Protein AF-A0A087SQM8-F1 (afdb_monomer_lite)

Foldseek 3Di:
DDPPVQAKDKDWDDDPPDIDIDIDGPDDVSRVVVVVVVVVVVVVVVVCCVVDPPPPD

pLDDT: mean 89.86, std 11.49, range [47.97, 97.62]

Structure (mmCIF, N/CA/C/O backbone):
data_AF-A0A087SQM8-F1
#
_entry.id   AF-A0A087SQM8-F1
#
loop_
_atom_site.group_PDB
_atom_site.id
_atom_site.type_symbol
_atom_site.label_atom_id
_atom_site.label_alt_id
_atom_site.label_comp_id
_atom_site.label_asym_id
_atom_site.label_entity_id
_atom_site.label_seq_id
_atom_site.pdbx_PDB_ins_code
_atom_site.Cartn_x
_atom_site.Cartn_y
_atom_site.Cartn_z
_atom_site.occupancy
_atom_site.B_iso_or_equiv
_atom_site.auth_seq_id
_atom_site.auth_comp_id
_atom_site.auth_asym_id
_atom_site.auth_atom_id
_atom_site.pdbx_PDB_model_num
ATOM 1 N N . VAL A 1 1 ? 10.983 3.607 4.265 1.00 47.97 1 VAL A N 1
ATOM 2 C CA . VAL A 1 1 ? 11.340 3.213 2.882 1.00 47.97 1 VAL A CA 1
ATOM 3 C C . VAL A 1 1 ? 10.760 4.255 1.941 1.00 47.97 1 VAL A C 1
ATOM 5 O O . VAL A 1 1 ? 9.546 4.308 1.802 1.00 47.97 1 VAL A O 1
ATOM 8 N N . GLN A 1 2 ? 11.583 5.150 1.393 1.00 51.38 2 GLN A N 1
ATOM 9 C CA . GLN A 1 2 ? 11.141 6.074 0.343 1.00 51.38 2 GLN A CA 1
ATOM 10 C C . GLN A 1 2 ? 11.280 5.363 -1.002 1.00 51.38 2 GLN A C 1
ATOM 12 O O . GLN A 1 2 ? 12.327 4.778 -1.283 1.00 51.38 2 GLN A O 1
ATOM 17 N N . LEU A 1 3 ? 10.208 5.364 -1.797 1.00 61.91 3 LEU A N 1
ATOM 18 C CA . LEU A 1 3 ? 10.277 4.904 -3.179 1.00 61.91 3 LEU A CA 1
ATOM 19 C C . LEU A 1 3 ? 11.236 5.833 -3.919 1.00 61.91 3 LEU A C 1
ATOM 21 O O . LEU A 1 3 ? 11.112 7.053 -3.832 1.00 61.91 3 LEU A O 1
ATOM 25 N N . ARG A 1 4 ? 12.210 5.247 -4.612 1.00 73.88 4 ARG A N 1
ATOM 26 C CA . ARG A 1 4 ? 13.019 5.981 -5.576 1.00 73.88 4 ARG A CA 1
ATOM 27 C C . ARG A 1 4 ? 12.094 6.359 -6.740 1.00 73.88 4 ARG A C 1
ATOM 29 O O . ARG A 1 4 ? 11.586 5.435 -7.377 1.00 73.88 4 ARG A O 1
ATOM 36 N N . PRO A 1 5 ? 11.800 7.652 -6.972 1.00 70.00 5 PRO A N 1
ATOM 37 C CA . PRO A 1 5 ? 10.763 8.067 -7.922 1.00 70.00 5 PRO A CA 1
ATOM 38 C C . PRO A 1 5 ? 11.105 7.711 -9.376 1.00 70.00 5 PRO A C 1
ATOM 40 O O . PRO A 1 5 ? 10.213 7.602 -10.208 1.00 70.00 5 PRO A O 1
ATOM 43 N N . ASP A 1 6 ? 12.382 7.471 -9.665 1.00 79.50 6 ASP A N 1
ATOM 44 C CA . ASP A 1 6 ? 12.900 6.923 -10.921 1.00 79.50 6 ASP A CA 1
ATOM 45 C C . ASP A 1 6 ? 12.597 5.425 -11.117 1.00 79.50 6 ASP A C 1
ATOM 47 O O . ASP A 1 6 ? 12.673 4.920 -12.233 1.00 79.50 6 ASP A O 1
ATOM 51 N N . VAL A 1 7 ? 12.247 4.708 -10.046 1.00 81.94 7 VAL A 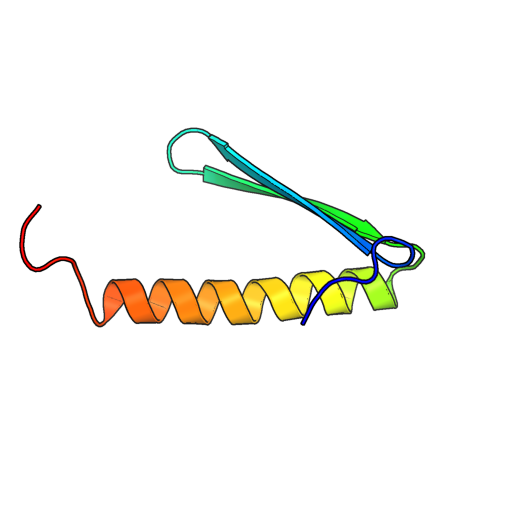N 1
ATOM 52 C CA . VAL A 1 7 ? 12.081 3.246 -10.029 1.00 81.94 7 VAL A CA 1
ATOM 53 C C . VAL A 1 7 ? 10.625 2.844 -9.785 1.00 81.94 7 VAL A C 1
ATOM 55 O O . VAL A 1 7 ? 10.138 1.888 -10.394 1.00 81.94 7 VAL A O 1
ATOM 58 N N . ALA A 1 8 ? 9.917 3.570 -8.916 1.00 88.75 8 ALA A N 1
ATOM 59 C CA . ALA A 1 8 ? 8.495 3.375 -8.670 1.00 88.75 8 ALA A CA 1
ATOM 60 C C . ALA A 1 8 ? 7.828 4.639 -8.116 1.00 88.75 8 ALA A C 1
ATOM 62 O O . ALA A 1 8 ? 8.396 5.348 -7.282 1.00 88.75 8 ALA A O 1
ATOM 63 N N . THR A 1 9 ? 6.582 4.868 -8.514 1.00 91.81 9 THR A N 1
ATOM 64 C CA . THR A 1 9 ? 5.724 5.939 -8.006 1.00 91.81 9 THR A CA 1
ATOM 65 C C . THR A 1 9 ? 4.432 5.364 -7.437 1.00 91.81 9 THR A C 1
ATOM 67 O O . THR A 1 9 ? 4.014 4.248 -7.765 1.00 91.81 9 THR A O 1
ATOM 70 N N . ARG A 1 10 ? 3.813 6.127 -6.533 1.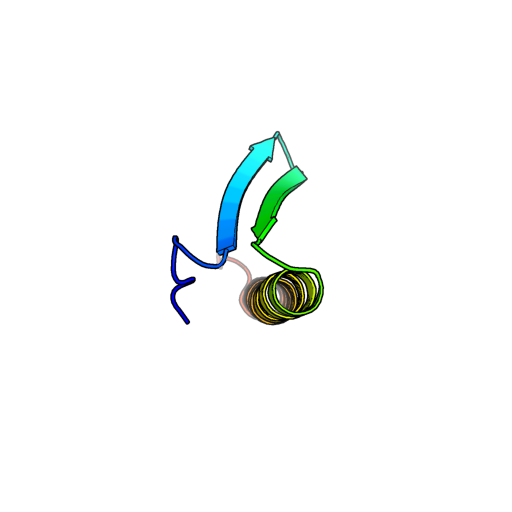00 92.44 10 ARG A N 1
ATOM 71 C CA . ARG A 1 10 ? 2.511 5.803 -5.958 1.00 92.44 10 ARG A CA 1
ATOM 72 C C . ARG A 1 10 ? 1.696 7.068 -5.756 1.00 92.44 10 ARG A C 1
ATOM 74 O O . ARG A 1 10 ? 2.162 7.981 -5.079 1.00 92.44 10 ARG A O 1
ATOM 81 N N . GLU A 1 11 ? 0.469 7.056 -6.246 1.00 94.31 11 GLU A N 1
ATOM 82 C CA . GLU A 1 11 ? -0.552 8.045 -5.915 1.00 94.31 11 GLU A CA 1
ATOM 83 C C . GLU A 1 11 ? -1.563 7.417 -4.958 1.00 94.31 11 GLU A C 1
ATOM 85 O O . GLU A 1 11 ? -1.914 6.243 -5.092 1.00 94.31 11 GLU A O 1
ATOM 90 N N . LEU A 1 12 ? -1.974 8.186 -3.953 1.00 94.94 12 LEU A N 1
ATOM 91 C CA . LEU A 1 12 ? -2.913 7.765 -2.921 1.00 94.94 12 LEU A CA 1
ATOM 92 C C . LEU A 1 12 ? -4.055 8.771 -2.891 1.00 94.94 12 LEU A C 1
ATOM 94 O O . LEU A 1 12 ? -3.825 9.977 -2.790 1.00 94.94 12 LEU A O 1
ATOM 98 N N . THR A 1 13 ? -5.280 8.275 -2.975 1.00 96.62 13 THR A N 1
ATOM 99 C CA . THR A 1 13 ? -6.490 9.093 -2.918 1.00 96.62 13 THR A CA 1
ATOM 100 C C . THR A 1 13 ? -7.523 8.389 -2.054 1.00 96.62 13 THR A C 1
ATOM 102 O O . THR A 1 13 ? -7.558 7.164 -1.997 1.00 96.62 13 THR A O 1
ATOM 105 N N . VAL A 1 14 ? -8.356 9.163 -1.367 1.00 96.81 14 VAL A N 1
ATOM 106 C CA . VAL A 1 14 ? -9.497 8.645 -0.612 1.00 96.81 14 VAL A CA 1
ATOM 107 C C . VAL A 1 14 ? -10.767 9.118 -1.305 1.00 96.81 14 VAL A C 1
ATOM 109 O O . VAL A 1 14 ? -10.901 10.309 -1.593 1.00 96.81 14 VAL A O 1
ATOM 112 N N . VAL A 1 15 ? -11.670 8.188 -1.605 1.00 96.44 15 VAL A N 1
ATOM 113 C CA . VAL A 1 15 ? -12.966 8.459 -2.236 1.00 96.44 15 VAL A CA 1
ATOM 114 C C . VAL A 1 15 ? -14.051 7.869 -1.342 1.00 96.44 15 VAL A C 1
ATOM 116 O O . VAL A 1 15 ? -14.310 6.673 -1.376 1.00 96.44 15 VAL A O 1
ATOM 119 N N . GLY A 1 16 ? -14.667 8.710 -0.507 1.00 95.12 16 GLY A N 1
ATOM 120 C CA . GLY A 1 16 ? -15.561 8.227 0.548 1.00 95.12 16 GLY A CA 1
ATOM 121 C C . GLY A 1 16 ? -14.794 7.351 1.538 1.00 95.12 16 GLY A C 1
ATOM 122 O O . GLY A 1 16 ? -13.814 7.812 2.119 1.00 95.12 16 GLY A O 1
ATOM 123 N N . ASP A 1 17 ? -15.217 6.094 1.669 1.00 94.75 17 ASP A N 1
ATOM 124 C CA . ASP A 1 17 ? -14.581 5.096 2.539 1.00 94.75 17 ASP A CA 1
ATOM 125 C C . ASP A 1 17 ? -13.509 4.257 1.814 1.00 94.75 17 ASP A C 1
ATOM 127 O O . ASP A 1 17 ? -12.855 3.411 2.427 1.00 94.75 17 ASP A O 1
ATOM 131 N N . ASP A 1 18 ? -13.289 4.501 0.516 1.00 95.38 18 ASP A N 1
ATOM 132 C CA . ASP A 1 18 ? -12.342 3.737 -0.292 1.00 95.38 18 ASP A CA 1
ATOM 133 C C . ASP A 1 18 ? -10.964 4.407 -0.347 1.00 95.38 18 ASP A C 1
ATOM 135 O O . ASP A 1 18 ? -10.803 5.543 -0.806 1.00 95.38 18 ASP A O 1
ATOM 139 N N . LEU A 1 19 ? -9.931 3.658 0.051 1.00 95.56 19 LEU A N 1
ATOM 140 C CA . LEU A 1 19 ? -8.531 4.014 -0.174 1.00 95.56 19 LEU A CA 1
ATOM 141 C C . LEU A 1 19 ? -8.079 3.512 -1.553 1.00 95.56 19 LEU A C 1
ATOM 143 O O . LEU A 1 19 ? -7.839 2.320 -1.748 1.00 95.56 19 LEU A O 1
ATOM 147 N N . VAL A 1 20 ? -7.914 4.431 -2.503 1.00 95.94 20 VAL A N 1
ATOM 148 C CA . VAL A 1 20 ? -7.513 4.142 -3.886 1.00 95.94 20 VAL A CA 1
ATOM 149 C C . VAL A 1 20 ? -6.023 4.410 -4.071 1.00 95.94 20 VAL A C 1
ATOM 151 O O . VAL A 1 20 ? -5.503 5.456 -3.675 1.00 95.94 20 VAL A O 1
ATOM 154 N N . LEU A 1 21 ? -5.322 3.460 -4.692 1.00 94.38 21 LEU A N 1
ATOM 155 C CA . LEU A 1 21 ? -3.879 3.526 -4.908 1.00 94.38 21 LEU A CA 1
ATOM 156 C C . LEU A 1 21 ? -3.537 3.225 -6.362 1.00 94.38 21 LEU A C 1
ATOM 158 O O . LEU A 1 21 ? -3.907 2.173 -6.883 1.00 94.38 21 LEU A O 1
ATOM 162 N N . TYR A 1 22 ? -2.747 4.100 -6.976 1.00 95.44 22 TYR A N 1
ATOM 163 C CA . TYR A 1 22 ? -2.156 3.862 -8.290 1.00 95.44 22 TYR A CA 1
ATOM 164 C C . TYR A 1 22 ? -0.655 3.678 -8.141 1.00 95.44 22 TYR A C 1
ATOM 166 O O . TYR A 1 22 ? 0.036 4.567 -7.651 1.00 95.44 22 TYR A O 1
ATOM 174 N N . PHE A 1 23 ? -0.151 2.521 -8.563 1.00 94.56 23 PHE A N 1
ATOM 175 C CA . PHE A 1 23 ? 1.276 2.220 -8.575 1.00 94.56 23 PHE A CA 1
ATOM 176 C C . PHE A 1 23 ? 1.798 2.189 -10.006 1.00 94.56 23 PHE A C 1
ATOM 178 O O . PHE A 1 23 ? 1.181 1.591 -10.887 1.00 94.56 23 PHE A O 1
ATOM 185 N N . SER A 1 24 ? 2.980 2.762 -10.207 1.00 94.06 24 SER A N 1
ATOM 186 C CA . SER A 1 24 ? 3.760 2.603 -11.431 1.00 94.06 24 SER A CA 1
ATOM 187 C C . SER A 1 24 ? 5.186 2.220 -11.064 1.00 94.06 24 SER A C 1
ATOM 189 O O . SER A 1 24 ? 5.716 2.677 -10.053 1.00 94.06 24 SER A O 1
ATOM 191 N N . ALA A 1 25 ? 5.803 1.348 -11.851 1.00 94.62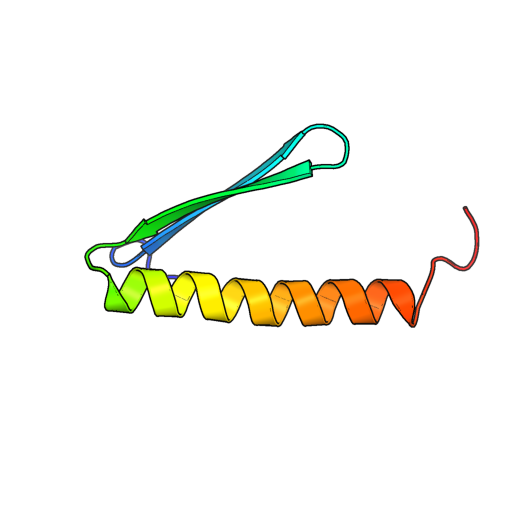 25 ALA A N 1
ATOM 192 C CA . ALA A 1 25 ? 7.181 0.927 -11.651 1.00 94.62 25 ALA A CA 1
ATOM 193 C C . ALA A 1 25 ? 7.813 0.518 -12.978 1.00 94.62 25 ALA A C 1
ATOM 195 O O . ALA A 1 25 ? 7.119 0.119 -13.912 1.00 94.62 25 ALA A O 1
ATOM 196 N N . VAL A 1 26 ? 9.142 0.571 -13.029 1.00 94.94 26 VAL A N 1
ATOM 197 C CA . VAL A 1 26 ? 9.919 0.244 -14.236 1.00 94.94 26 VAL A CA 1
ATOM 198 C C . VAL A 1 26 ? 9.870 -1.241 -14.612 1.00 94.94 26 VAL A C 1
ATOM 200 O O . VAL A 1 26 ? 10.109 -1.592 -15.764 1.00 94.94 26 VAL A O 1
ATOM 203 N N . ASP A 1 27 ? 9.554 -2.123 -13.659 1.00 95.00 27 ASP A N 1
ATOM 204 C CA . ASP A 1 27 ? 9.457 -3.564 -13.875 1.00 95.00 27 ASP A CA 1
ATOM 205 C C . ASP A 1 27 ? 8.519 -4.251 -12.862 1.00 95.00 27 ASP A C 1
ATOM 207 O O . ASP A 1 27 ? 8.178 -3.710 -11.804 1.00 95.00 27 ASP A O 1
ATOM 211 N N . ALA A 1 28 ? 8.120 -5.488 -13.173 1.00 96.25 28 ALA A N 1
ATOM 212 C CA . ALA A 1 28 ? 7.167 -6.254 -12.370 1.00 96.25 28 ALA A CA 1
ATOM 213 C C . ALA A 1 28 ? 7.701 -6.664 -10.984 1.00 96.25 28 ALA A C 1
ATOM 215 O O . ALA A 1 28 ? 6.928 -6.767 -10.027 1.00 96.25 28 ALA A O 1
ATOM 216 N N . ARG A 1 29 ? 9.013 -6.905 -10.838 1.00 94.25 29 ARG A N 1
ATOM 217 C CA . ARG A 1 29 ? 9.620 -7.250 -9.541 1.00 94.25 29 ARG A CA 1
ATOM 218 C C . ARG A 1 29 ? 9.562 -6.044 -8.610 1.00 94.25 29 ARG A C 1
ATOM 220 O O . ARG A 1 29 ? 9.210 -6.216 -7.441 1.00 94.25 29 ARG A O 1
ATOM 227 N N . THR A 1 30 ? 9.892 -4.869 -9.127 1.00 93.12 30 THR A N 1
ATOM 228 C CA . THR A 1 30 ? 9.819 -3.599 -8.413 1.00 93.12 30 THR A CA 1
ATOM 229 C C . THR A 1 30 ? 8.379 -3.301 -8.011 1.00 93.12 30 THR A C 1
ATOM 231 O O . THR A 1 30 ? 8.131 -3.093 -6.825 1.00 93.12 30 THR A O 1
ATOM 234 N N . LEU A 1 31 ? 7.420 -3.399 -8.941 1.00 95.25 31 LEU A N 1
ATOM 235 C CA . LEU A 1 31 ? 5.997 -3.212 -8.636 1.00 95.25 31 LEU A CA 1
ATOM 236 C C . LEU A 1 31 ? 5.542 -4.120 -7.486 1.00 95.25 31 LEU A C 1
ATOM 238 O O . LEU A 1 31 ? 4.975 -3.646 -6.503 1.00 95.25 31 LEU A O 1
ATOM 242 N N . ARG A 1 32 ? 5.849 -5.421 -7.571 1.00 95.75 32 ARG A N 1
ATOM 243 C CA . ARG A 1 32 ? 5.496 -6.403 -6.536 1.00 95.75 32 ARG A CA 1
ATOM 244 C C . ARG A 1 32 ? 6.101 -6.049 -5.177 1.00 95.75 32 ARG A C 1
ATOM 246 O O . ARG A 1 32 ? 5.418 -6.170 -4.164 1.00 95.75 32 ARG A O 1
ATOM 253 N N . ALA A 1 33 ? 7.368 -5.635 -5.141 1.00 94.06 33 ALA A N 1
ATOM 254 C CA . ALA A 1 33 ? 8.023 -5.231 -3.900 1.00 94.06 33 ALA A CA 1
ATOM 255 C C . ALA A 1 33 ? 7.372 -3.971 -3.306 1.00 94.06 33 ALA A C 1
ATOM 257 O O . ALA A 1 33 ? 7.056 -3.952 -2.117 1.00 94.06 33 ALA A O 1
ATOM 258 N N . SER A 1 34 ? 7.112 -2.956 -4.134 1.00 92.62 34 SER A N 1
ATOM 259 C CA . SER A 1 34 ? 6.486 -1.696 -3.721 1.00 92.62 34 SER A CA 1
ATOM 260 C C . SER A 1 34 ? 5.068 -1.889 -3.185 1.00 92.62 34 SER A C 1
ATOM 262 O O . SER A 1 34 ? 4.737 -1.326 -2.139 1.00 92.62 34 SER A O 1
ATOM 264 N N . VAL A 1 35 ? 4.249 -2.701 -3.862 1.00 94.62 35 VAL A N 1
ATOM 265 C CA . VAL A 1 35 ? 2.892 -3.040 -3.406 1.00 94.62 35 VAL A CA 1
ATOM 266 C C . VAL A 1 35 ? 2.952 -3.839 -2.106 1.00 94.62 35 VAL A C 1
ATOM 268 O O . VAL A 1 35 ? 2.278 -3.473 -1.149 1.00 94.62 35 VAL A O 1
ATOM 271 N N . GLY A 1 36 ? 3.811 -4.863 -2.023 1.00 95.25 36 GLY A N 1
ATOM 272 C CA . GLY A 1 36 ? 3.960 -5.679 -0.813 1.00 95.25 36 GLY A CA 1
ATOM 273 C C . GLY A 1 36 ? 4.348 -4.852 0.414 1.00 95.25 36 GLY A C 1
ATOM 274 O O . GLY A 1 36 ? 3.659 -4.897 1.427 1.00 95.25 36 GLY A O 1
ATOM 275 N N . THR A 1 37 ? 5.373 -4.003 0.290 1.00 94.19 37 THR A N 1
ATOM 276 C CA . THR A 1 37 ? 5.778 -3.097 1.379 1.00 94.19 37 THR A CA 1
ATOM 277 C C . THR A 1 37 ? 4.650 -2.152 1.795 1.00 94.19 37 THR A C 1
ATOM 279 O O . THR A 1 37 ? 4.509 -1.848 2.977 1.00 94.19 37 THR A O 1
ATOM 282 N N . PHE A 1 38 ? 3.841 -1.664 0.851 1.00 93.94 38 PHE A N 1
ATOM 283 C CA . PHE A 1 38 ? 2.690 -0.837 1.201 1.00 93.94 38 PHE A CA 1
ATOM 284 C C . PHE A 1 38 ? 1.621 -1.631 1.959 1.00 93.94 38 PHE A C 1
ATOM 286 O O . PHE A 1 38 ? 1.124 -1.138 2.967 1.00 93.94 38 PHE A O 1
ATOM 293 N N . CYS A 1 39 ? 1.298 -2.849 1.521 1.00 95.88 39 CYS A N 1
ATOM 294 C CA . CYS A 1 39 ? 0.350 -3.719 2.215 1.00 95.88 39 CYS A CA 1
ATOM 295 C C . CYS A 1 39 ? 0.802 -4.040 3.646 1.00 95.88 39 CYS A C 1
ATOM 297 O O . CYS A 1 39 ? -0.025 -4.000 4.553 1.00 95.88 39 CYS A O 1
ATOM 299 N N . ASP A 1 40 ? 2.097 -4.278 3.871 1.00 96.88 40 ASP A N 1
ATOM 300 C CA . ASP A 1 40 ? 2.642 -4.506 5.216 1.00 96.88 40 ASP A CA 1
ATOM 301 C C . ASP A 1 40 ? 2.422 -3.290 6.131 1.00 96.88 40 ASP A C 1
ATOM 303 O O . ASP A 1 40 ? 2.019 -3.427 7.289 1.00 96.88 40 ASP A O 1
ATOM 307 N N . LEU A 1 41 ? 2.651 -2.083 5.599 1.00 95.75 41 LEU A N 1
ATOM 308 C CA . LEU A 1 41 ? 2.425 -0.830 6.321 1.00 95.75 41 LEU A CA 1
ATOM 309 C C . LEU A 1 41 ? 0.937 -0.564 6.563 1.00 95.75 41 LEU A C 1
ATOM 311 O O . LEU A 1 41 ? 0.576 -0.130 7.655 1.00 95.75 41 LEU A O 1
ATOM 315 N N . LEU A 1 42 ? 0.079 -0.838 5.578 1.00 96.06 42 LEU A N 1
ATOM 316 C CA . LEU A 1 42 ? -1.368 -0.695 5.722 1.00 96.06 42 LEU A CA 1
ATOM 317 C C . LEU A 1 42 ? -1.895 -1.655 6.791 1.00 96.06 42 LEU A C 1
ATOM 319 O O . LEU A 1 42 ? -2.616 -1.222 7.679 1.00 96.06 42 LEU A O 1
ATOM 323 N N . ALA A 1 43 ? -1.465 -2.918 6.770 1.00 97.19 43 ALA A N 1
ATOM 324 C CA . ALA A 1 43 ? -1.837 -3.908 7.777 1.00 97.19 43 ALA A CA 1
ATOM 325 C C . ALA A 1 43 ? -1.343 -3.534 9.183 1.00 97.19 43 ALA A C 1
ATOM 327 O O . ALA A 1 43 ? -1.996 -3.828 10.183 1.00 97.19 43 ALA A O 1
ATOM 328 N N . LEU A 1 44 ? -0.169 -2.904 9.292 1.00 97.62 44 LEU A N 1
ATOM 329 C CA . LEU A 1 44 ? 0.285 -2.344 10.561 1.00 97.62 44 LEU A CA 1
ATOM 330 C C . LEU A 1 44 ? -0.643 -1.213 11.018 1.00 97.62 44 LEU A C 1
ATOM 332 O O . LEU A 1 44 ? -1.124 -1.261 12.145 1.00 97.62 44 LEU A O 1
ATOM 336 N N . ALA A 1 45 ? -0.920 -0.244 10.144 1.00 95.62 45 ALA A N 1
ATOM 337 C CA . ALA A 1 45 ? -1.758 0.907 10.460 1.00 95.62 45 ALA A CA 1
ATOM 338 C C . ALA A 1 45 ? -3.182 0.503 10.871 1.00 95.62 45 ALA A C 1
ATOM 340 O O . ALA A 1 45 ? -3.685 1.012 11.871 1.00 95.62 45 ALA A O 1
ATOM 341 N N . THR A 1 46 ? -3.808 -0.439 10.159 1.00 95.94 46 THR A N 1
ATOM 342 C CA . THR A 1 46 ? -5.161 -0.915 10.487 1.00 95.94 46 THR A CA 1
ATOM 343 C C . THR A 1 46 ? -5.191 -1.633 11.830 1.00 95.94 46 THR A C 1
ATOM 345 O O . THR A 1 46 ? -6.005 -1.283 12.678 1.00 95.94 46 THR A O 1
ATOM 348 N N . ARG A 1 47 ? -4.245 -2.546 12.095 1.00 97.50 47 ARG A N 1
ATOM 349 C CA . ARG A 1 47 ? -4.148 -3.212 13.407 1.00 97.50 47 ARG A CA 1
ATOM 350 C C . ARG A 1 47 ? -3.901 -2.228 14.544 1.00 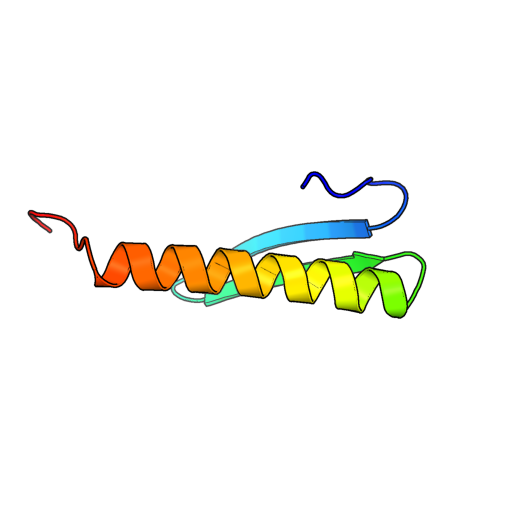97.50 47 ARG A C 1
ATOM 352 O O . ARG A 1 47 ? -4.412 -2.420 15.641 1.00 97.50 47 ARG A O 1
ATOM 359 N N . THR A 1 48 ? -3.108 -1.185 14.307 1.00 96.69 48 THR A N 1
ATOM 360 C CA . THR A 1 48 ? -2.901 -0.123 15.295 1.00 96.69 48 THR A CA 1
ATOM 361 C C . THR A 1 48 ? -4.196 0.647 15.550 1.00 96.69 48 THR A C 1
ATOM 363 O O . THR A 1 48 ? -4.527 0.861 16.709 1.00 96.69 48 THR A O 1
ATOM 366 N N . ALA A 1 49 ? -4.949 1.015 14.511 1.00 94.25 49 ALA A N 1
ATOM 367 C CA . ALA A 1 49 ? -6.231 1.702 14.673 1.00 94.25 49 ALA A CA 1
ATOM 368 C C . ALA A 1 49 ? -7.271 0.841 15.417 1.00 94.25 49 ALA A C 1
ATOM 370 O O . ALA A 1 49 ? -8.002 1.351 16.259 1.00 94.25 49 ALA A O 1
ATOM 371 N N . GLU A 1 50 ? -7.298 -0.467 15.154 1.00 94.88 50 GLU A N 1
ATOM 372 C CA . GLU A 1 50 ? -8.167 -1.425 15.850 1.00 94.88 50 GLU A CA 1
ATOM 373 C C . GLU A 1 50 ? -7.774 -1.618 17.321 1.00 94.88 50 GLU A C 1
ATOM 375 O O . GLU A 1 50 ? -8.640 -1.708 18.188 1.00 94.88 50 GLU A O 1
ATOM 380 N N . ALA A 1 51 ? -6.473 -1.697 17.613 1.00 96.56 51 ALA A N 1
ATOM 381 C CA . ALA A 1 51 ? -5.969 -1.903 18.971 1.00 96.56 51 ALA A CA 1
ATOM 382 C C . ALA A 1 51 ? -6.054 -0.638 19.836 1.00 96.56 51 ALA A C 1
ATOM 384 O O . ALA A 1 51 ? -6.168 -0.727 21.059 1.00 96.56 51 ALA A O 1
ATOM 385 N N . PHE A 1 52 ? -5.983 0.530 19.201 1.00 94.75 52 PHE A N 1
ATOM 386 C CA . PHE A 1 52 ? -6.005 1.835 19.849 1.00 94.75 52 PHE A CA 1
ATOM 387 C C . PHE A 1 52 ? -7.089 2.713 19.214 1.00 94.75 52 PHE A C 1
ATOM 389 O O . PHE A 1 52 ? -6.764 3.713 18.565 1.00 94.75 52 PHE A O 1
ATOM 396 N N . PRO A 1 53 ? -8.375 2.342 19.370 1.00 86.12 53 PRO A N 1
ATOM 397 C CA . PRO A 1 53 ? -9.462 3.155 18.857 1.00 86.12 53 PRO A CA 1
ATOM 398 C C . PRO A 1 53 ? -9.463 4.528 19.554 1.00 86.12 53 PRO A C 1
ATOM 400 O O . PRO A 1 53 ? -8.992 4.640 20.693 1.00 86.12 53 PRO A O 1
ATOM 403 N N . PRO A 1 54 ? -9.981 5.583 18.899 1.00 83.38 54 PRO A N 1
ATOM 404 C CA . PRO A 1 54 ? -10.122 6.896 19.517 1.00 83.38 54 PRO A CA 1
ATOM 405 C C . PRO A 1 54 ? -10.879 6.786 20.844 1.00 83.38 54 PRO A C 1
ATOM 407 O O . PRO A 1 54 ? -11.875 6.070 20.935 1.00 83.38 54 PRO A O 1
ATOM 410 N N . LEU A 1 55 ? -10.401 7.4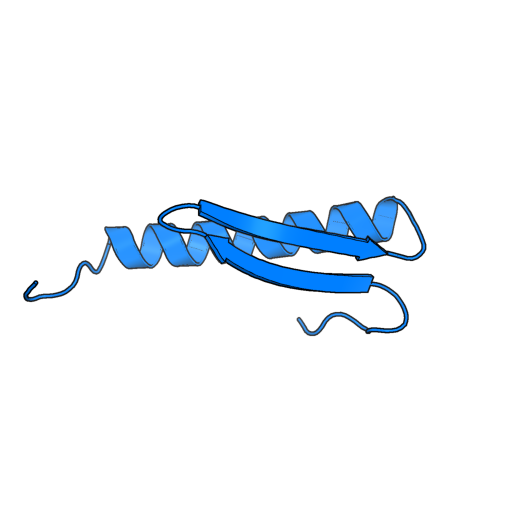88 21.876 1.00 76.31 55 LEU A N 1
ATOM 411 C CA . LEU A 1 55 ? -11.02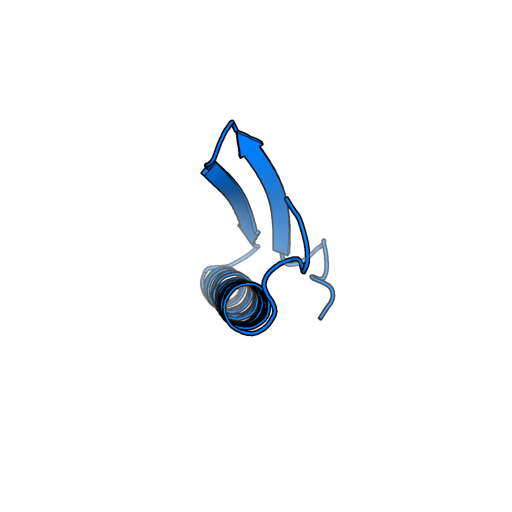5 7.454 23.204 1.00 76.31 55 LEU A CA 1
ATOM 412 C C . LEU A 1 55 ? -12.420 8.102 23.211 1.00 76.31 55 LEU A C 1
ATOM 414 O O . LEU A 1 55 ? -13.221 7.768 24.079 1.00 76.31 55 LEU A O 1
ATOM 418 N N . GLU A 1 56 ? -12.723 8.965 22.236 1.00 70.56 56 GLU A N 1
ATOM 419 C CA . GLU A 1 56 ? -14.045 9.556 22.001 1.00 70.56 56 GLU A CA 1
ATOM 420 C C . GLU A 1 56 ? -14.292 9.760 20.487 1.00 70.56 56 GLU A C 1
ATOM 422 O O . GLU A 1 56 ? -13.317 9.946 19.747 1.00 70.56 56 GLU A O 1
ATOM 427 N N . PRO A 1 57 ? -15.558 9.679 20.024 1.00 62.31 57 PRO A N 1
ATOM 428 C CA . PRO A 1 57 ? -15.959 9.894 18.628 1.00 62.31 57 PRO A CA 1
ATOM 429 C C . PRO A 1 57 ? -15.893 11.357 18.167 1.00 62.31 57 PRO A C 1
ATOM 431 O O . PRO A 1 57 ? -16.075 12.270 19.004 1.00 62.31 57 PRO A O 1
#

InterPro domains:
  IPR015419 CTAG/Pcc1 family [PF09341] (3-50)
  IPR015419 CTAG/Pcc1 family [PTHR31283] (2-54)

Secondary structure (DSSP, 8-state):
----TTTEEEEEEEETTEEEEEEEESSHHHHHHHHHHHHHHHHHHHHHHHHS--S--

Sequence (57 aa):
VQLRPDVATRELTVVGDDLVLYFSAVDARTLRASVGTFCDLLALATRTAEAFPPLEP

Organism: Auxenochlorella protothecoides (NCBI:txid3075)

Radius of gyration: 14.05 Å; chains: 1; bounding box: 29×17×37 Å